Protein AF-A0A7W2SDW2-F1 (afdb_monomer)

Radius of gyration: 15.2 Å; Cα contacts (8 Å, |Δi|>4): 88; chains: 1; bounding box: 32×23×45 Å

Foldseek 3Di:
DVVCVVQQWDWPDAALPFTDIDGDDDQVQQDDPVVRDGNVVSVQVNVQVRVLRNVLRNQVVPDPDDDPVVSC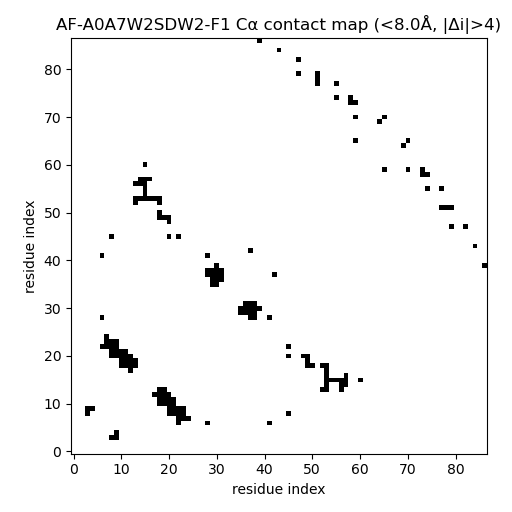VSCVPRDDPDGDDDD

Nearest PDB structures (foldseek):
  3e8p-assembly1_D  TM=9.094E-01  e=4.669E-04  Shewanella oneidensis
  3hdu-assembly1_A  TM=7.888E-01  e=7.661E-03  Syntrophus aciditrophicus SB
  3e29-assembly1_D  TM=9.090E-01  e=2.224E-02  Bordetella bronchiseptica

Mean predicted aligned error: 2.9 Å

Solvent-accessible surface area (backbone atoms only — not comparable to full-atom values): 5430 Å² total; per-residue (Å²): 108,72,66,41,57,73,62,39,51,41,81,76,45,81,36,60,86,49,50,39,68,47,71,59,87,54,80,91,47,46,54,43,78,91,76,67,36,73,23,67,69,56,57,52,51,52,53,51,51,33,53,50,47,19,53,50,35,38,56,58,74,70,48,96,63,91,45,74,68,54,48,51,60,65,54,70,73,70,74,84,89,77,86,88,84,88,131

Secondary structure (DSSP, 8-state):
-HHHHHTTEEEEEE-SS-EEEEE---GGGEEETTTTEEPHHHHHHHHHHHHHHHHHHHHHHT-S---HHHHHHHHTT---S------

pLDDT: mean 95.54, std 1.99, range [84.12, 98.12]

Structure (mmCIF, N/CA/C/O backbone):
data_AF-A0A7W2SDW2-F1
#
_entry.id   AF-A0A7W2SDW2-F1
#
loop_
_atom_site.group_PDB
_atom_site.id
_atom_site.type_symbol
_atom_site.label_atom_id
_atom_site.label_alt_id
_atom_site.label_comp_id
_atom_site.label_asym_id
_atom_site.label_entity_id
_atom_site.label_seq_id
_atom_site.pdbx_PDB_ins_code
_atom_site.Cartn_x
_atom_site.Cartn_y
_atom_site.Cartn_z
_atom_site.occupancy
_atom_site.B_iso_or_equiv
_atom_site.auth_seq_id
_atom_site.auth_comp_id
_atom_site.auth_asym_id
_atom_site.auth_atom_id
_atom_site.pdbx_PDB_model_num
ATOM 1 N N . MET A 1 1 ? 5.509 1.713 8.328 1.00 84.12 1 MET A N 1
ATOM 2 C CA . MET A 1 1 ? 6.040 0.327 8.285 1.00 84.12 1 MET A CA 1
ATOM 3 C C . MET A 1 1 ? 7.396 0.305 7.580 1.00 84.12 1 MET A C 1
ATOM 5 O O . MET A 1 1 ? 7.649 1.206 6.788 1.00 84.12 1 MET A O 1
ATOM 9 N N . ALA A 1 2 ? 8.273 -0.668 7.867 1.00 92.50 2 ALA A N 1
ATOM 10 C CA . ALA A 1 2 ? 9.614 -0.740 7.261 1.00 92.50 2 ALA A CA 1
ATOM 11 C C . ALA A 1 2 ? 9.565 -0.913 5.731 1.00 92.50 2 ALA A C 1
ATOM 13 O O . ALA A 1 2 ? 10.298 -0.236 5.016 1.00 92.50 2 ALA A O 1
ATOM 14 N N . PHE A 1 3 ? 8.641 -1.739 5.232 1.00 94.25 3 PHE A N 1
ATOM 15 C CA . PHE A 1 3 ? 8.444 -1.959 3.797 1.00 94.25 3 PHE A CA 1
ATOM 16 C C . PHE A 1 3 ? 7.989 -0.689 3.054 1.00 94.25 3 PHE A C 1
ATOM 18 O O . PHE A 1 3 ? 8.570 -0.331 2.037 1.00 94.25 3 PHE A O 1
ATOM 25 N N . ASN A 1 4 ? 7.052 0.082 3.615 1.00 94.25 4 ASN A N 1
ATOM 26 C CA . ASN A 1 4 ? 6.616 1.351 3.009 1.00 94.25 4 ASN A CA 1
ATOM 27 C C . ASN A 1 4 ? 7.778 2.349 2.878 1.00 94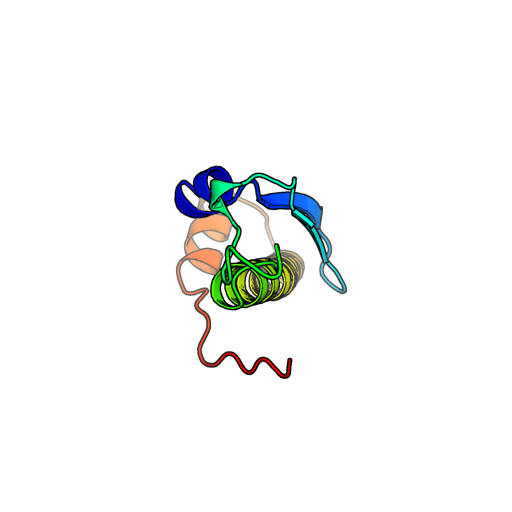.25 4 ASN A C 1
ATOM 29 O O . ASN A 1 4 ? 7.907 3.016 1.857 1.00 94.25 4 ASN A O 1
ATOM 33 N N . LYS A 1 5 ? 8.669 2.403 3.881 1.00 93.88 5 LYS A N 1
ATOM 34 C CA . LYS A 1 5 ? 9.892 3.222 3.821 1.00 93.88 5 LYS A CA 1
ATOM 35 C C . LYS A 1 5 ? 10.851 2.730 2.736 1.00 93.88 5 LYS A C 1
ATOM 37 O O . LYS A 1 5 ? 11.452 3.542 2.040 1.00 93.88 5 LYS A O 1
ATOM 42 N N . LEU A 1 6 ? 10.982 1.411 2.567 1.00 95.31 6 LEU A N 1
ATOM 43 C CA . LEU A 1 6 ? 11.788 0.823 1.495 1.00 95.31 6 LEU A CA 1
ATOM 44 C C . LEU A 1 6 ? 11.276 1.242 0.111 1.00 95.31 6 LEU A C 1
ATOM 46 O O . LEU A 1 6 ? 12.094 1.525 -0.761 1.00 95.31 6 LEU A O 1
ATOM 50 N N . LEU A 1 7 ? 9.959 1.322 -0.075 1.00 96.88 7 LEU A N 1
ATOM 51 C CA . LEU A 1 7 ? 9.329 1.738 -1.330 1.00 96.88 7 LEU A CA 1
ATOM 52 C C . LEU A 1 7 ? 9.193 3.259 -1.496 1.00 96.88 7 LEU A C 1
ATOM 54 O O . LEU A 1 7 ? 8.671 3.702 -2.512 1.00 96.88 7 LEU A O 1
ATOM 58 N N . SER A 1 8 ? 9.666 4.057 -0.532 1.00 96.00 8 SER A N 1
ATOM 59 C CA . SER A 1 8 ? 9.488 5.516 -0.524 1.00 96.00 8 SER A CA 1
ATOM 60 C C . SER A 1 8 ? 8.009 5.942 -0.617 1.00 96.00 8 SER A C 1
ATOM 62 O O . SER A 1 8 ? 7.679 6.913 -1.299 1.00 96.00 8 SER A O 1
ATOM 64 N N . LEU A 1 9 ? 7.122 5.188 0.047 1.00 96.94 9 LEU A N 1
ATOM 65 C CA . LEU A 1 9 ? 5.697 5.503 0.158 1.00 96.94 9 LEU A CA 1
ATOM 66 C C . LEU A 1 9 ? 5.453 6.469 1.320 1.00 96.94 9 LEU A C 1
ATOM 68 O O . LEU A 1 9 ? 5.832 6.191 2.463 1.00 96.94 9 LEU A O 1
ATOM 72 N N . GLU A 1 10 ? 4.760 7.563 1.032 1.00 95.31 10 GLU A N 1
ATOM 73 C CA . GLU A 1 10 ? 4.444 8.630 1.977 1.00 95.31 10 GLU A CA 1
ATOM 74 C C . GLU A 1 10 ? 2.934 8.825 2.078 1.00 95.31 10 GLU A C 1
ATOM 76 O O . GLU A 1 10 ? 2.236 8.897 1.071 1.00 95.31 10 GLU A O 1
ATOM 81 N N . ILE A 1 11 ? 2.418 8.920 3.303 1.00 95.56 11 ILE A N 1
ATOM 82 C CA . ILE A 1 11 ? 0.998 9.189 3.544 1.00 95.56 11 ILE A CA 1
ATOM 83 C C . ILE A 1 11 ? 0.819 10.703 3.562 1.00 95.56 11 ILE A C 1
ATOM 85 O O . ILE A 1 11 ? 1.337 11.373 4.453 1.00 95.56 11 ILE A O 1
ATOM 89 N N . ILE A 1 12 ? 0.090 11.226 2.582 1.00 96.94 12 ILE A N 1
ATOM 90 C CA . ILE A 1 12 ? -0.186 12.659 2.437 1.00 96.94 12 ILE A CA 1
ATOM 91 C C . ILE A 1 12 ? -1.508 13.024 3.111 1.00 96.94 12 ILE A C 1
ATOM 93 O O . ILE A 1 12 ? -1.626 14.089 3.712 1.00 96.94 12 ILE A O 1
ATOM 97 N N . GLN A 1 13 ? -2.495 12.127 3.043 1.00 94.25 13 GLN A N 1
ATOM 98 C CA . GLN A 1 13 ? -3.817 12.332 3.625 1.00 94.25 13 GLN A CA 1
ATOM 99 C C . GLN A 1 13 ? -4.381 11.026 4.174 1.00 94.25 13 GLN A C 1
ATOM 101 O O . GLN A 1 13 ? -4.217 9.963 3.574 1.00 94.25 13 GLN A O 1
ATOM 106 N N . LEU A 1 14 ? -5.081 11.137 5.301 1.00 93.62 14 LEU A N 1
ATOM 107 C CA . LEU A 1 14 ? -5.798 10.048 5.947 1.00 93.62 14 LEU A CA 1
ATOM 108 C C . LEU A 1 14 ? -7.157 10.555 6.434 1.00 93.62 14 LEU A C 1
ATOM 110 O O . LEU A 1 14 ? -7.211 11.381 7.345 1.00 93.62 14 LEU A O 1
ATOM 114 N N . ASN A 1 15 ? -8.245 10.042 5.866 1.00 90.75 15 ASN A N 1
ATOM 115 C CA . ASN A 1 15 ? -9.584 10.188 6.423 1.00 90.75 15 ASN A CA 1
ATOM 116 C C . ASN A 1 15 ? -10.418 8.912 6.179 1.00 90.75 15 ASN A C 1
ATOM 118 O O . ASN A 1 15 ? -9.950 7.948 5.575 1.00 90.75 15 ASN A O 1
ATOM 122 N N . SER A 1 16 ? -11.641 8.867 6.714 1.00 91.88 16 SER A N 1
ATOM 123 C CA . SER A 1 16 ? -12.499 7.673 6.659 1.00 91.88 16 SER A CA 1
ATOM 124 C C . SER A 1 16 ? -13.194 7.434 5.313 1.00 91.88 16 SER A C 1
ATOM 126 O O . SER A 1 16 ? -13.861 6.410 5.169 1.00 91.88 16 SER A O 1
ATOM 128 N N . GLN A 1 17 ? -13.074 8.363 4.361 1.00 93.19 17 GLN A N 1
ATOM 129 C CA . GLN A 1 17 ? -13.671 8.308 3.021 1.00 93.19 17 GLN A CA 1
ATOM 130 C C . GLN A 1 17 ? -12.616 8.145 1.918 1.00 93.19 17 GLN A C 1
ATOM 132 O O . GLN A 1 17 ? -12.855 7.449 0.937 1.00 93.19 17 GLN A O 1
ATOM 137 N N . ASP A 1 18 ? -11.448 8.758 2.085 1.00 93.50 18 ASP A N 1
ATOM 138 C CA . ASP A 1 18 ? -10.322 8.704 1.168 1.00 93.50 18 ASP A CA 1
ATOM 139 C C . ASP A 1 18 ? -8.972 8.793 1.909 1.00 93.50 18 ASP A C 1
ATOM 141 O O . ASP A 1 18 ? -8.852 9.226 3.062 1.00 93.50 18 ASP A O 1
ATOM 145 N N . SER A 1 19 ? -7.926 8.334 1.230 1.00 94.88 19 SER A N 1
ATOM 146 C CA . SER A 1 19 ? -6.542 8.509 1.649 1.00 94.88 19 SER A CA 1
ATOM 147 C C . SER A 1 19 ? -5.684 8.805 0.425 1.00 94.88 19 SER A C 1
ATOM 149 O O . SER A 1 19 ? -6.023 8.427 -0.699 1.00 94.88 19 SER A O 1
ATOM 151 N N . VAL A 1 20 ? -4.567 9.499 0.637 1.00 96.31 20 VAL A N 1
ATO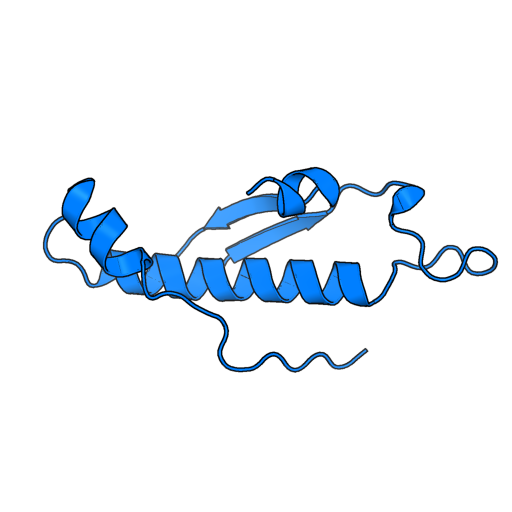M 152 C CA . VAL A 1 20 ? -3.616 9.817 -0.432 1.00 96.31 20 VAL A CA 1
ATOM 153 C C . VAL A 1 20 ? -2.247 9.306 -0.027 1.00 96.31 20 VAL A C 1
ATOM 155 O O . VAL A 1 20 ? -1.700 9.709 1.002 1.00 96.31 20 VAL A O 1
ATOM 158 N N . VAL A 1 21 ? -1.690 8.439 -0.869 1.00 97.12 21 VAL A N 1
ATOM 159 C CA . VAL A 1 21 ? -0.327 7.927 -0.751 1.00 97.12 21 VAL A CA 1
ATOM 160 C C . VAL A 1 21 ? 0.481 8.434 -1.939 1.00 97.12 21 VAL A C 1
ATOM 162 O O . VAL A 1 21 ? 0.088 8.254 -3.089 1.00 97.12 21 VAL A O 1
ATOM 165 N N . SER A 1 22 ? 1.611 9.070 -1.653 1.00 96.31 22 SER A N 1
ATOM 166 C CA . SER A 1 22 ? 2.602 9.480 -2.643 1.00 96.31 22 SER A CA 1
ATOM 167 C C . SER A 1 22 ? 3.726 8.452 -2.720 1.00 96.31 22 SER A C 1
ATOM 169 O O . SER A 1 22 ? 4.068 7.809 -1.727 1.00 96.31 22 SER A O 1
ATOM 171 N N . LEU A 1 23 ? 4.318 8.318 -3.903 1.00 95.88 23 LEU A N 1
ATOM 172 C CA . LEU A 1 23 ? 5.513 7.524 -4.151 1.00 95.88 23 LEU A CA 1
ATOM 173 C C . LEU A 1 23 ? 6.600 8.449 -4.695 1.00 95.88 23 LEU A C 1
ATOM 175 O O . LEU A 1 23 ? 6.440 9.042 -5.763 1.00 95.88 23 LEU A O 1
ATOM 179 N N . VAL A 1 24 ? 7.731 8.525 -3.999 1.00 94.62 24 VAL A N 1
ATOM 180 C CA . VAL A 1 24 ? 8.909 9.228 -4.518 1.00 94.62 24 VAL A CA 1
ATOM 181 C C . VAL A 1 24 ? 9.684 8.292 -5.442 1.00 94.62 24 VAL A C 1
ATOM 183 O O . VAL A 1 24 ? 10.127 7.220 -5.023 1.00 94.62 24 VAL A O 1
ATOM 186 N N . TRP A 1 25 ? 9.860 8.703 -6.701 1.00 94.88 25 TRP A N 1
ATOM 187 C CA . TRP A 1 25 ? 10.583 7.915 -7.699 1.00 94.88 25 TRP A CA 1
ATOM 188 C C . TRP A 1 25 ? 12.015 7.586 -7.256 1.00 94.88 25 TRP A C 1
ATOM 190 O O . TRP A 1 25 ? 12.725 8.422 -6.696 1.00 94.88 25 TRP A O 1
ATOM 200 N N . GLY A 1 26 ? 12.465 6.376 -7.579 1.00 94.56 26 GLY A N 1
ATOM 201 C CA . GLY A 1 26 ? 13.861 5.972 -7.471 1.00 94.56 26 GLY A CA 1
ATOM 202 C C . GLY A 1 26 ? 14.137 4.733 -8.315 1.00 94.56 26 GLY A C 1
ATOM 203 O O . GLY A 1 26 ? 13.265 3.880 -8.460 1.00 94.56 26 GLY A O 1
ATOM 204 N N . ASP A 1 27 ? 15.357 4.605 -8.838 1.00 95.94 27 ASP A N 1
ATOM 205 C CA . ASP A 1 27 ? 15.713 3.561 -9.818 1.00 95.94 27 ASP A 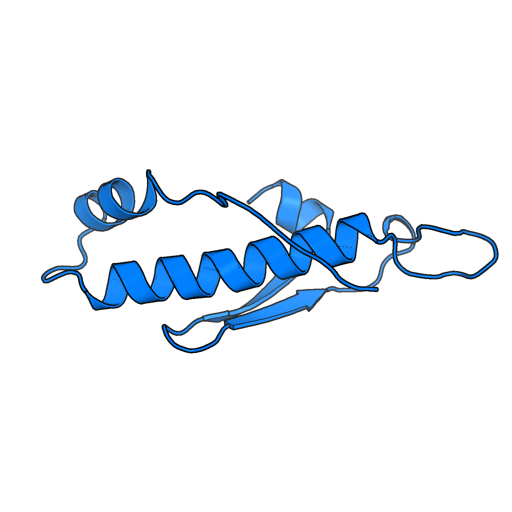CA 1
ATOM 206 C C . ASP A 1 27 ? 15.492 2.130 -9.306 1.00 95.94 27 ASP A C 1
ATOM 208 O O . ASP A 1 27 ? 15.169 1.230 -10.076 1.00 95.94 27 ASP A O 1
ATOM 212 N N . LYS A 1 28 ? 15.561 1.927 -7.984 1.00 95.81 28 LYS A N 1
ATOM 213 C CA . LYS A 1 28 ? 15.224 0.656 -7.315 1.00 95.81 28 LYS A CA 1
ATOM 214 C C . LYS A 1 28 ? 13.771 0.196 -7.524 1.00 95.81 28 LYS A C 1
ATOM 216 O O . LYS A 1 28 ? 13.447 -0.933 -7.178 1.00 95.81 28 LYS A O 1
ATOM 221 N N . LEU A 1 29 ? 12.890 1.077 -8.003 1.00 97.38 29 LEU A N 1
ATOM 222 C CA . LEU A 1 29 ? 11.464 0.814 -8.216 1.00 97.38 29 LEU A CA 1
ATOM 223 C C . LEU A 1 29 ? 11.146 0.435 -9.670 1.00 97.38 29 LEU A C 1
ATOM 225 O O . LEU A 1 29 ? 9.997 0.117 -9.981 1.00 97.38 29 LEU A O 1
ATOM 229 N N . ILE A 1 30 ? 12.138 0.485 -10.564 1.00 97.50 30 ILE A N 1
ATOM 230 C CA . ILE A 1 30 ? 11.969 0.150 -11.977 1.00 97.50 30 ILE A CA 1
ATOM 231 C C . ILE A 1 30 ? 11.713 -1.352 -12.120 1.00 97.50 30 ILE A C 1
ATOM 233 O O . ILE A 1 30 ? 12.467 -2.175 -11.608 1.00 97.50 30 ILE A O 1
ATOM 237 N N . GLY A 1 31 ? 10.648 -1.706 -12.840 1.00 97.12 31 GLY A N 1
ATOM 238 C CA . GLY A 1 31 ? 10.326 -3.094 -13.167 1.00 97.12 31 GLY A CA 1
ATOM 239 C C . GLY A 1 31 ? 11.007 -3.559 -14.444 1.00 97.12 31 GLY A C 1
ATOM 240 O O . GLY A 1 31 ? 11.736 -4.545 -14.432 1.00 97.12 31 GLY A O 1
ATOM 241 N N . ASN A 1 32 ? 10.789 -2.832 -15.542 1.00 97.06 32 ASN A N 1
ATOM 242 C CA . ASN A 1 32 ? 11.469 -3.081 -16.810 1.00 97.06 32 ASN A CA 1
ATOM 243 C C . ASN A 1 32 ? 12.569 -2.024 -17.018 1.00 97.06 32 ASN A C 1
ATOM 245 O O . ASN A 1 32 ? 12.230 -0.860 -17.257 1.00 97.06 32 ASN A O 1
ATOM 249 N N . PRO A 1 33 ? 13.860 -2.405 -16.957 1.00 94.00 33 PRO A N 1
ATOM 250 C CA . PRO A 1 33 ? 14.978 -1.477 -17.123 1.00 94.00 33 PRO A CA 1
ATOM 251 C C . PRO A 1 33 ? 14.996 -0.744 -18.469 1.00 94.00 33 PRO A C 1
ATOM 253 O O . PRO A 1 33 ? 15.281 0.451 -18.502 1.00 94.00 33 PRO A O 1
ATOM 256 N N . GLU A 1 34 ? 14.642 -1.428 -19.559 1.00 96.88 34 GLU A N 1
ATOM 257 C CA . GLU A 1 34 ? 14.656 -0.861 -20.916 1.00 96.88 34 GLU A CA 1
ATOM 258 C C . GLU A 1 34 ? 13.578 0.215 -21.083 1.00 96.88 34 GLU A C 1
ATOM 260 O O . GLU A 1 34 ? 13.809 1.273 -21.663 1.00 96.88 34 GLU A O 1
ATOM 265 N N . GLN A 1 35 ? 12.389 -0.041 -20.533 1.00 96.50 35 GLN A N 1
ATOM 266 C CA . GLN A 1 35 ? 11.246 0.870 -20.634 1.00 96.50 35 GLN A CA 1
ATOM 267 C C . GLN A 1 35 ? 11.216 1.929 -19.523 1.00 96.50 35 GLN A C 1
ATOM 269 O O . GLN A 1 35 ? 10.446 2.882 -19.620 1.00 96.50 35 GLN A O 1
ATOM 274 N N . LYS A 1 36 ? 12.024 1.768 -18.465 1.00 94.94 36 LYS A N 1
ATOM 275 C CA . LYS A 1 36 ? 12.043 2.624 -17.264 1.00 94.94 36 LYS A CA 1
ATOM 276 C C . LYS A 1 36 ? 10.661 2.821 -16.630 1.00 94.94 36 LYS A C 1
ATOM 278 O O . LYS A 1 36 ? 10.344 3.897 -16.131 1.00 94.94 36 LYS A O 1
ATOM 283 N N . ILE A 1 37 ? 9.840 1.773 -16.642 1.00 96.75 37 ILE A N 1
ATOM 284 C CA . ILE A 1 37 ? 8.507 1.792 -16.027 1.00 96.75 37 ILE A CA 1
ATOM 285 C C . ILE A 1 37 ? 8.546 1.273 -14.593 1.00 96.75 37 ILE A C 1
ATOM 287 O O . ILE A 1 37 ? 9.394 0.452 -14.232 1.00 96.75 37 ILE A O 1
ATOM 291 N N . LEU A 1 38 ? 7.595 1.741 -13.786 1.00 97.06 38 LEU A N 1
ATOM 292 C CA . LEU A 1 38 ? 7.415 1.306 -12.405 1.00 97.06 38 LEU A CA 1
ATOM 293 C C . LEU A 1 38 ? 7.095 -0.195 -12.346 1.00 97.06 38 LEU A C 1
ATOM 295 O O . LEU A 1 38 ? 6.299 -0.704 -13.134 1.00 97.06 38 LEU A O 1
ATOM 299 N N . HIS A 1 39 ? 7.701 -0.914 -11.405 1.00 97.50 39 HIS A N 1
ATOM 300 C CA . HIS A 1 39 ? 7.382 -2.319 -11.172 1.00 97.50 39 HIS A CA 1
ATOM 301 C C . HIS A 1 39 ? 5.933 -2.465 -10.680 1.00 97.50 39 HIS A C 1
ATOM 303 O O . HIS A 1 39 ? 5.550 -1.834 -9.695 1.00 97.50 39 HIS A O 1
ATOM 309 N N . GLY A 1 40 ? 5.137 -3.346 -11.297 1.00 97.19 40 GLY A N 1
ATOM 310 C CA . GLY A 1 40 ? 3.713 -3.507 -10.957 1.00 97.19 40 GLY A CA 1
ATOM 311 C C . GLY A 1 40 ? 3.459 -3.837 -9.479 1.00 97.19 40 GLY A C 1
ATOM 312 O O . GLY A 1 40 ? 2.515 -3.335 -8.877 1.00 97.19 40 GLY A O 1
ATOM 313 N N . GLY A 1 41 ? 4.363 -4.585 -8.838 1.00 96.88 41 GLY A N 1
ATOM 314 C CA . GLY A 1 41 ? 4.312 -4.847 -7.392 1.00 96.88 41 GLY A CA 1
ATOM 315 C C . GLY A 1 41 ? 4.441 -3.597 -6.505 1.00 96.88 41 GLY A C 1
ATOM 316 O O . GLY A 1 41 ? 3.902 -3.584 -5.401 1.00 96.88 41 GLY A O 1
ATOM 317 N N . VAL A 1 42 ? 5.103 -2.532 -6.976 1.00 97.44 42 VAL A N 1
ATOM 318 C CA . VAL A 1 42 ? 5.175 -1.250 -6.254 1.00 97.44 42 VAL A CA 1
ATOM 319 C C . VAL A 1 42 ? 3.822 -0.545 -6.312 1.00 97.44 42 VAL A C 1
ATOM 321 O O . VAL A 1 42 ? 3.326 -0.105 -5.278 1.00 97.44 42 VAL A O 1
ATOM 324 N N . THR A 1 43 ? 3.183 -0.520 -7.486 1.00 96.81 43 THR A N 1
ATOM 325 C CA . THR A 1 43 ? 1.812 -0.012 -7.644 1.00 96.81 43 THR A CA 1
ATOM 326 C C . THR A 1 43 ? 0.830 -0.789 -6.771 1.00 96.81 43 THR A C 1
ATOM 328 O O . THR A 1 43 ? 0.067 -0.181 -6.026 1.00 96.81 43 THR A O 1
ATOM 331 N N . ALA A 1 44 ? 0.882 -2.125 -6.796 1.00 97.69 44 ALA A N 1
ATOM 332 C CA . ALA A 1 44 ? 0.009 -2.961 -5.975 1.00 97.69 44 ALA A CA 1
ATOM 333 C C . ALA A 1 44 ? 0.208 -2.700 -4.472 1.00 97.69 44 ALA A C 1
ATOM 335 O O . ALA A 1 44 ? -0.768 -2.559 -3.744 1.00 97.69 44 ALA A O 1
ATOM 336 N N . SER A 1 45 ? 1.456 -2.537 -4.019 1.00 97.06 45 SER A N 1
ATOM 337 C CA . SER A 1 45 ? 1.764 -2.202 -2.619 1.00 97.06 45 SER A CA 1
ATOM 338 C C . SER A 1 45 ? 1.237 -0.821 -2.209 1.00 97.06 45 SER A C 1
ATOM 340 O O . SER A 1 45 ? 0.790 -0.637 -1.079 1.00 97.06 45 SER A O 1
ATOM 342 N N . ALA A 1 46 ? 1.285 0.163 -3.112 1.00 96.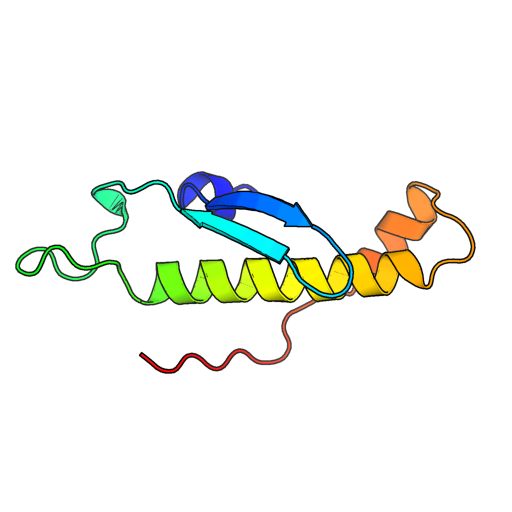88 46 ALA A N 1
ATOM 343 C CA . ALA A 1 46 ? 0.735 1.492 -2.857 1.00 96.88 46 ALA A CA 1
ATOM 344 C C . ALA A 1 46 ? -0.800 1.460 -2.746 1.00 96.88 46 ALA A C 1
ATOM 346 O O . ALA A 1 46 ? -1.357 2.089 -1.846 1.00 96.88 46 ALA A O 1
ATOM 347 N N . LEU A 1 47 ? -1.468 0.698 -3.620 1.00 97.12 47 LEU A N 1
ATOM 348 C CA . LEU A 1 47 ? -2.921 0.495 -3.591 1.00 97.12 47 LEU A CA 1
ATOM 349 C C . LEU A 1 47 ? -3.368 -0.249 -2.324 1.00 97.12 47 LEU A C 1
ATOM 351 O O . LEU A 1 47 ? -4.331 0.166 -1.677 1.00 97.12 47 LEU A O 1
ATOM 355 N N . ASP A 1 48 ? -2.635 -1.290 -1.927 1.00 97.19 48 ASP A N 1
ATOM 356 C CA . ASP A 1 48 ? -2.869 -2.017 -0.677 1.00 97.19 48 ASP A CA 1
ATOM 357 C C . ASP A 1 48 ? -2.774 -1.078 0.535 1.00 97.19 48 ASP A C 1
ATOM 359 O O . ASP A 1 48 ? -3.711 -0.976 1.326 1.00 97.19 48 ASP A O 1
ATOM 363 N N . LEU A 1 49 ? -1.699 -0.284 0.619 1.00 96.62 49 LEU A N 1
ATOM 364 C CA . LEU A 1 49 ? -1.519 0.690 1.694 1.00 96.62 49 LEU A CA 1
ATOM 365 C C . L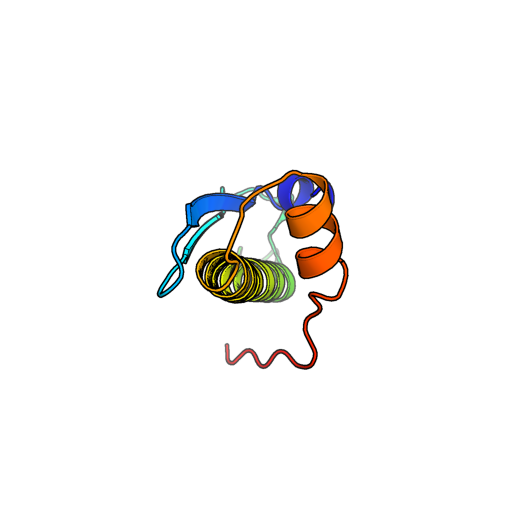EU A 1 49 ? -2.647 1.728 1.732 1.00 96.62 49 LEU A C 1
ATOM 367 O O . LEU A 1 49 ? -3.204 1.978 2.799 1.00 96.62 49 LEU A O 1
ATOM 371 N N . ALA A 1 50 ? -2.983 2.341 0.596 1.00 96.25 50 ALA A N 1
ATOM 372 C CA . ALA A 1 50 ? -4.024 3.365 0.534 1.00 96.25 50 ALA A CA 1
ATOM 373 C C . ALA A 1 50 ? -5.393 2.814 0.967 1.00 96.25 50 ALA A C 1
ATOM 375 O O . ALA A 1 50 ? -6.098 3.445 1.759 1.00 96.25 50 ALA A O 1
ATOM 376 N N . SER A 1 51 ? -5.748 1.612 0.508 1.00 95.06 51 SER A N 1
ATOM 377 C CA . SER A 1 51 ? -7.015 0.970 0.873 1.00 95.06 51 SER A CA 1
ATOM 378 C C . SER A 1 51 ? -7.059 0.579 2.357 1.00 95.06 51 SER A C 1
ATOM 380 O O . SER A 1 51 ? -8.034 0.883 3.050 1.00 95.06 51 SER A O 1
ATOM 382 N N . GLY A 1 52 ? -5.967 0.019 2.888 1.00 96.06 52 GLY A N 1
ATOM 383 C CA . GLY A 1 52 ? -5.824 -0.302 4.307 1.00 96.06 52 GLY A CA 1
ATOM 384 C C . GLY A 1 52 ? -5.913 0.930 5.210 1.00 96.06 52 GLY A C 1
ATOM 385 O O . GLY A 1 52 ? -6.490 0.856 6.293 1.00 96.06 52 GLY A O 1
ATOM 386 N N . LEU A 1 53 ? -5.407 2.082 4.760 1.00 96.31 53 LEU A N 1
ATOM 387 C CA . LEU A 1 53 ? -5.513 3.351 5.484 1.00 96.31 53 LEU A CA 1
ATOM 388 C C . LEU A 1 53 ? -6.957 3.853 5.581 1.00 96.31 53 LEU A C 1
ATOM 390 O O . LEU A 1 53 ? -7.371 4.266 6.663 1.00 96.31 53 LEU A O 1
ATOM 394 N N . VAL A 1 54 ? -7.734 3.772 4.496 1.00 96.75 54 VAL A N 1
ATOM 395 C CA . VAL A 1 54 ? -9.165 4.128 4.526 1.00 96.75 54 VAL A CA 1
ATOM 396 C C . VAL A 1 54 ? -9.926 3.190 5.464 1.00 96.75 54 VAL A C 1
ATOM 398 O O . VAL A 1 54 ? -10.693 3.653 6.308 1.00 96.75 54 VAL A O 1
ATOM 401 N N . ALA A 1 55 ? -9.668 1.880 5.385 1.00 96.12 55 ALA A N 1
ATOM 402 C CA . ALA A 1 55 ? -10.284 0.896 6.273 1.00 96.12 55 ALA A CA 1
ATOM 403 C C . ALA A 1 55 ? -9.931 1.150 7.751 1.00 96.12 55 ALA A C 1
ATOM 405 O O . ALA A 1 55 ? -10.820 1.174 8.603 1.00 96.12 55 ALA A O 1
ATOM 406 N N . ALA A 1 56 ? -8.655 1.408 8.054 1.00 95.94 56 ALA A N 1
ATOM 407 C CA . ALA A 1 56 ? -8.199 1.766 9.394 1.00 95.94 56 ALA A CA 1
ATOM 408 C C . ALA A 1 56 ? -8.893 3.034 9.904 1.00 95.94 56 ALA A C 1
ATOM 410 O O . ALA A 1 56 ? -9.452 3.029 10.998 1.00 95.94 56 ALA A O 1
ATOM 411 N N . ALA A 1 57 ? -8.902 4.108 9.110 1.00 95.50 57 ALA A N 1
ATOM 412 C CA . ALA A 1 57 ? -9.547 5.362 9.484 1.00 95.50 57 ALA A CA 1
ATOM 413 C C . ALA A 1 57 ? -11.047 5.171 9.744 1.00 95.50 57 ALA A C 1
ATOM 415 O O . ALA A 1 57 ? -11.575 5.709 10.715 1.00 95.50 57 ALA A O 1
ATOM 416 N N . ASN A 1 58 ? -11.725 4.362 8.929 1.00 95.75 58 ASN A N 1
ATOM 417 C CA . ASN A 1 58 ? -13.134 4.047 9.119 1.00 95.75 58 ASN A CA 1
ATOM 418 C C . ASN A 1 58 ? -13.393 3.293 10.438 1.00 95.75 58 ASN A C 1
ATOM 420 O O . ASN A 1 58 ? -14.282 3.691 11.191 1.00 95.75 58 ASN A O 1
ATOM 424 N N . ILE A 1 59 ? -12.575 2.284 10.772 1.00 95.19 59 ILE A N 1
ATOM 425 C CA . ILE A 1 59 ? -12.636 1.588 12.072 1.00 95.19 59 ILE A CA 1
ATOM 426 C C . ILE A 1 59 ? -12.502 2.594 13.218 1.00 95.19 59 ILE A C 1
ATOM 428 O O . ILE A 1 59 ? -13.321 2.592 14.135 1.00 95.19 59 ILE A O 1
ATOM 432 N N . LEU A 1 60 ? -11.511 3.488 13.145 1.00 95.00 60 LEU A N 1
ATOM 433 C CA . LEU A 1 60 ? -11.259 4.479 14.191 1.00 95.00 60 LEU A CA 1
ATOM 434 C C . LEU A 1 60 ? -12.431 5.450 14.379 1.00 95.00 60 LEU A C 1
ATOM 436 O O . LEU A 1 60 ? -12.745 5.797 15.513 1.00 95.00 60 LEU A O 1
ATOM 440 N N . THR A 1 61 ? -13.119 5.848 13.302 1.00 94.81 61 THR A N 1
ATOM 441 C CA . THR A 1 61 ? -14.297 6.731 13.404 1.00 94.81 61 THR A CA 1
ATOM 442 C C . THR A 1 61 ? -15.511 6.093 14.080 1.00 94.81 61 THR A C 1
ATOM 444 O O . THR A 1 61 ? -16.413 6.814 14.495 1.00 94.81 61 THR A O 1
ATOM 447 N N . GLN A 1 62 ? -15.548 4.764 14.200 1.00 93.81 62 GLN A N 1
ATOM 448 C CA . GLN A 1 62 ? -16.645 4.036 14.846 1.00 93.81 62 GLN A CA 1
ATOM 449 C C . GLN A 1 62 ? -16.383 3.752 16.333 1.00 93.81 62 GLN A C 1
ATOM 451 O O . GLN A 1 62 ? -17.269 3.255 17.030 1.00 93.81 62 GLN A O 1
ATOM 456 N N . LEU A 1 63 ? -15.178 4.041 16.833 1.00 95.06 63 LEU A N 1
ATOM 457 C CA . LEU A 1 63 ? -14.837 3.835 18.236 1.00 95.06 63 LEU A CA 1
ATOM 458 C C . LEU A 1 63 ? -15.464 4.927 19.108 1.00 95.06 63 LEU A C 1
ATOM 460 O O . LEU A 1 63 ? -15.361 6.114 18.810 1.00 95.06 63 LEU A O 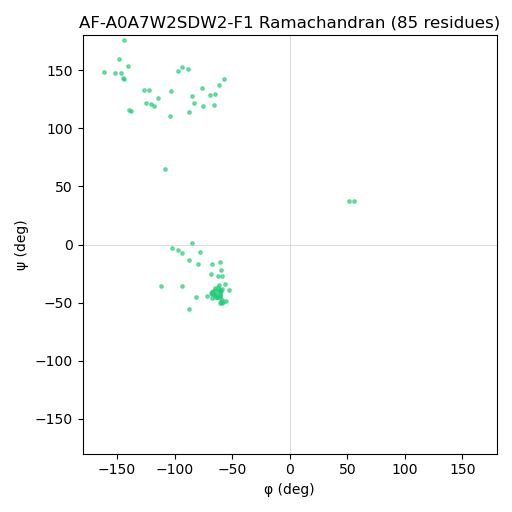1
ATOM 464 N N . ALA A 1 64 ? -16.069 4.522 20.226 1.00 93.88 64 ALA A N 1
ATOM 465 C CA . ALA A 1 64 ? -16.610 5.457 21.215 1.00 93.88 64 ALA A CA 1
ATOM 466 C C . ALA A 1 64 ? -15.509 6.246 21.950 1.00 93.88 64 ALA A C 1
ATOM 468 O O . ALA A 1 64 ? -15.757 7.345 22.440 1.00 93.88 64 ALA A O 1
ATOM 469 N N . GLU A 1 65 ? -14.299 5.684 22.022 1.00 94.81 65 GLU A N 1
ATOM 470 C CA . GLU A 1 65 ? -13.138 6.266 22.690 1.00 94.81 65 GLU A CA 1
ATOM 471 C C . GLU A 1 65 ? -11.848 5.918 21.932 1.00 94.81 65 GLU A C 1
ATOM 473 O O . GLU A 1 65 ? -11.689 4.809 21.418 1.00 94.81 65 GLU A O 1
ATOM 478 N N . LEU A 1 66 ? -10.912 6.869 21.886 1.00 94.06 66 LEU A N 1
ATOM 479 C CA . LEU A 1 66 ? -9.619 6.747 21.211 1.00 94.06 66 LEU A CA 1
ATOM 480 C C . LEU A 1 66 ? -8.470 6.637 22.223 1.00 94.06 66 LEU A C 1
ATOM 482 O O . LEU A 1 66 ? -7.615 7.520 22.301 1.00 94.06 66 LEU A O 1
ATOM 486 N N . SER A 1 67 ? -8.439 5.551 22.997 1.00 96.56 67 SER A N 1
ATOM 487 C CA . SER A 1 67 ? -7.276 5.217 23.829 1.00 96.56 67 SER A CA 1
ATOM 488 C C . SER A 1 67 ? -6.257 4.371 23.049 1.00 96.56 67 SER A C 1
ATOM 490 O O . SER A 1 67 ? -6.648 3.622 22.144 1.00 96.56 67 SER A O 1
ATOM 492 N N . PRO A 1 68 ? -4.949 4.446 23.369 1.00 96.12 68 PRO A N 1
ATOM 493 C CA . PRO A 1 68 ? -3.925 3.641 22.702 1.00 96.12 68 PRO A CA 1
ATOM 494 C C . PRO A 1 68 ? -4.229 2.137 22.703 1.00 96.12 68 PRO A C 1
ATOM 496 O O . PRO A 1 68 ? -4.013 1.467 21.694 1.00 96.12 68 PRO A O 1
ATOM 499 N N . GLU A 1 69 ? -4.771 1.611 23.801 1.00 96.69 69 GLU A N 1
ATOM 500 C CA . GLU A 1 69 ? -5.119 0.199 23.956 1.00 96.69 69 GLU A CA 1
ATOM 501 C C . GLU A 1 69 ? -6.274 -0.206 23.032 1.00 96.69 69 GLU A C 1
ATOM 503 O O . GLU A 1 69 ? -6.182 -1.221 22.338 1.00 96.69 69 GLU A O 1
ATOM 508 N N . ILE A 1 70 ? -7.339 0.603 22.969 1.00 95.88 70 ILE A N 1
ATOM 509 C CA . ILE A 1 70 ? -8.504 0.343 22.109 1.00 95.88 70 ILE A CA 1
ATOM 510 C C . ILE A 1 70 ? -8.109 0.468 20.632 1.00 95.88 70 ILE A C 1
ATOM 512 O O . ILE A 1 70 ? -8.500 -0.360 19.803 1.00 95.88 70 ILE A O 1
ATOM 516 N N . ILE A 1 71 ? -7.290 1.465 20.289 1.00 95.88 71 ILE A N 1
ATOM 517 C CA . ILE A 1 71 ? -6.756 1.644 18.934 1.00 95.88 71 ILE A CA 1
ATOM 518 C C . ILE A 1 71 ? -5.917 0.428 18.533 1.00 95.88 71 ILE A C 1
ATOM 520 O O . ILE A 1 71 ? -6.144 -0.161 17.478 1.00 95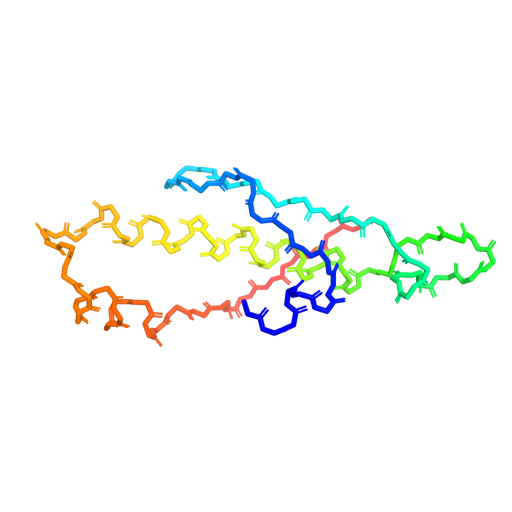.88 71 ILE A O 1
ATOM 524 N N . ALA A 1 72 ? -4.978 0.003 19.380 1.00 95.69 72 ALA A N 1
ATOM 525 C CA . ALA A 1 72 ? -4.140 -1.155 19.092 1.00 95.69 72 ALA A CA 1
ATOM 526 C C . ALA A 1 72 ? -4.977 -2.431 18.928 1.00 95.69 72 ALA A C 1
ATOM 528 O O . ALA A 1 72 ? -4.774 -3.189 17.978 1.00 95.69 72 ALA A O 1
ATOM 529 N N . GLN A 1 73 ? -5.953 -2.654 19.811 1.00 95.62 73 GLN A N 1
ATOM 530 C CA . GLN A 1 73 ? -6.825 -3.821 19.746 1.00 95.62 73 GLN A CA 1
ATOM 531 C C . GLN A 1 73 ? -7.693 -3.822 18.481 1.00 95.62 73 GLN A C 1
ATOM 533 O O . GLN A 1 73 ? -7.787 -4.854 17.815 1.00 95.62 73 GLN A O 1
ATOM 538 N N . SER A 1 74 ? -8.297 -2.687 18.124 1.00 94.25 74 SER A N 1
ATOM 539 C CA . SER A 1 74 ? -9.159 -2.571 16.939 1.00 94.25 74 SER A CA 1
ATOM 540 C C . SER A 1 74 ? -8.384 -2.750 15.631 1.00 94.25 74 SER A C 1
ATOM 542 O O . SER A 1 74 ? -8.845 -3.463 14.741 1.00 94.25 74 SER A O 1
ATOM 544 N N . LEU A 1 75 ? -7.172 -2.195 15.537 1.00 95.81 75 LEU A N 1
ATOM 545 C CA . LEU A 1 75 ? -6.324 -2.323 14.350 1.00 95.81 75 LEU A CA 1
ATOM 546 C C . LEU A 1 75 ? -5.570 -3.662 14.275 1.00 95.81 75 LEU A C 1
ATOM 548 O O . LEU A 1 75 ? -5.129 -4.039 13.194 1.00 95.81 75 LEU A O 1
ATOM 552 N N . SER A 1 76 ? -5.455 -4.421 15.373 1.00 95.31 76 SER A N 1
ATOM 553 C CA . SER A 1 76 ? -4.712 -5.700 15.409 1.00 95.31 76 SER A CA 1
ATOM 554 C C . SER A 1 76 ? -5.231 -6.773 14.446 1.00 95.31 76 SER A C 1
ATOM 556 O O . SER A 1 76 ? -4.503 -7.700 14.099 1.00 95.31 76 SER A O 1
ATOM 558 N N . ARG A 1 77 ? -6.496 -6.660 14.030 1.00 90.75 77 ARG A N 1
ATOM 559 C CA . ARG A 1 77 ? -7.164 -7.599 13.118 1.00 90.75 77 ARG A CA 1
ATOM 560 C C . ARG A 1 77 ? -7.266 -7.076 11.687 1.00 90.75 77 ARG A C 1
ATOM 562 O O . ARG A 1 77 ? -7.787 -7.784 10.827 1.00 90.75 77 ARG A O 1
ATOM 569 N N . LEU A 1 78 ? -6.808 -5.850 11.433 1.00 95.50 78 LEU A N 1
ATOM 570 C CA . LEU A 1 78 ? -6.839 -5.266 10.103 1.00 95.50 78 LEU A CA 1
ATOM 571 C C . LEU A 1 78 ? -5.905 -6.056 9.183 1.00 95.50 78 LEU A C 1
ATOM 573 O O . LEU A 1 78 ? -4.707 -6.165 9.436 1.00 95.50 78 LEU A O 1
ATOM 577 N N . SER A 1 79 ? -6.469 -6.614 8.118 1.00 95.69 79 SER A N 1
ATOM 578 C CA . SER A 1 79 ? -5.725 -7.347 7.099 1.00 95.69 79 SER A CA 1
ATOM 579 C C . SER A 1 79 ? -6.440 -7.257 5.757 1.00 95.69 79 SER A C 1
ATOM 581 O O . SER A 1 79 ? -7.670 -7.188 5.703 1.00 95.69 79 SER A O 1
ATOM 583 N N . THR A 1 80 ? -5.660 -7.255 4.681 1.00 97.19 80 THR A N 1
ATOM 584 C CA . THR A 1 80 ? -6.178 -7.338 3.317 1.00 97.19 80 THR A CA 1
ATOM 585 C C . THR A 1 80 ? -6.620 -8.774 3.051 1.00 97.19 80 THR A C 1
ATOM 587 O O . THR A 1 80 ? -5.817 -9.701 3.147 1.00 97.19 80 THR A O 1
ATOM 590 N N . ILE A 1 81 ? -7.908 -8.966 2.754 1.00 98.00 81 ILE A N 1
ATOM 591 C CA . ILE A 1 81 ? -8.479 -10.285 2.432 1.00 98.00 81 ILE A CA 1
ATOM 592 C C . ILE A 1 81 ? -8.209 -10.635 0.966 1.00 98.00 81 ILE A C 1
ATOM 594 O O . ILE A 1 81 ? -7.818 -11.757 0.656 1.00 98.00 81 ILE A O 1
ATOM 598 N N . ASP A 1 82 ? -8.426 -9.665 0.082 1.00 98.12 82 ASP A N 1
ATOM 599 C CA . ASP A 1 82 ? -8.234 -9.770 -1.360 1.00 98.12 82 ASP A CA 1
ATOM 600 C C . ASP A 1 82 ? -7.772 -8.415 -1.906 1.00 98.12 82 ASP A C 1
ATOM 602 O O . ASP A 1 82 ? -8.155 -7.366 -1.380 1.00 98.12 82 ASP A O 1
ATOM 606 N N . LEU A 1 83 ? -6.951 -8.445 -2.955 1.00 97.50 83 LEU A N 1
ATOM 607 C CA . LEU A 1 83 ? -6.510 -7.261 -3.682 1.00 97.50 83 LEU A CA 1
ATOM 608 C C . LEU A 1 83 ? -6.511 -7.566 -5.176 1.00 97.50 83 LEU A C 1
ATOM 610 O O . LEU A 1 83 ? -5.706 -8.358 -5.669 1.00 97.50 83 LEU A O 1
ATOM 614 N N . ARG A 1 84 ? -7.363 -6.854 -5.910 1.00 97.75 84 ARG A N 1
ATOM 615 C CA . ARG A 1 84 ? -7.371 -6.853 -7.369 1.00 97.75 84 ARG A CA 1
ATOM 616 C C . ARG A 1 84 ? -6.726 -5.577 -7.889 1.00 97.75 84 ARG A C 1
ATOM 618 O O . ARG A 1 84 ? -7.062 -4.478 -7.460 1.00 97.75 84 ARG A O 1
ATOM 625 N N . THR A 1 85 ? -5.824 -5.741 -8.847 1.00 96.00 85 THR A N 1
ATOM 626 C CA . THR A 1 85 ? -5.202 -4.638 -9.580 1.00 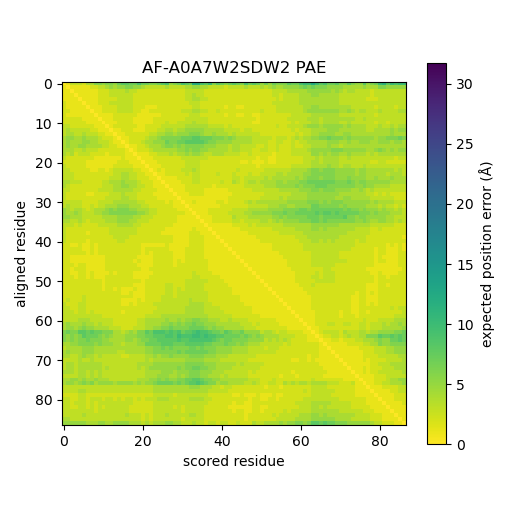96.00 85 THR A CA 1
ATOM 627 C C . THR A 1 85 ? -5.388 -4.880 -11.069 1.00 96.00 85 THR A C 1
ATOM 629 O O . THR A 1 85 ? -5.185 -5.994 -11.547 1.00 96.00 85 THR A O 1
ATOM 632 N N . ASP A 1 86 ? -5.808 -3.844 -11.785 1.00 97.06 86 ASP A N 1
ATOM 633 C CA . ASP A 1 86 ? -5.972 -3.854 -13.233 1.00 97.06 86 ASP A CA 1
ATOM 634 C C . ASP A 1 86 ? -5.000 -2.795 -13.790 1.00 97.06 86 ASP A C 1
ATOM 636 O O . ASP A 1 86 ? -5.067 -1.630 -13.388 1.00 97.06 86 ASP A O 1
ATOM 640 N N . PHE A 1 87 ? -4.049 -3.229 -14.626 1.00 91.31 87 PHE A N 1
ATOM 641 C CA . PHE A 1 87 ? -2.943 -2.423 -15.166 1.00 91.31 87 PHE A CA 1
ATOM 642 C C . PHE A 1 87 ? -3.148 -2.092 -16.641 1.00 91.31 87 PHE A C 1
ATOM 644 O O . PHE A 1 87 ? -3.533 -3.016 -17.395 1.00 91.31 87 PHE A O 1
#

Sequence (87 aa):
MAFNKLLSLEIIQLNSQDSVVSLVWGDKLIGNPEQKILHGGVTASALDLASGLVAAANILTQLAELSPEIIAQSLSRLSTIDLRTDF